Protein AF-A0A090VXW5-F1 (afdb_monomer_lite)

Structure (mmCIF, N/CA/C/O backbone):
data_AF-A0A090VXW5-F1
#
_entry.id   AF-A0A090VXW5-F1
#
loop_
_atom_site.group_PDB
_atom_site.id
_atom_site.type_symbol
_atom_site.label_atom_id
_atom_site.label_alt_id
_atom_site.label_comp_id
_atom_site.label_asym_id
_atom_site.label_entity_id
_atom_site.label_seq_id
_atom_site.pdbx_PDB_ins_code
_atom_site.Cartn_x
_atom_site.Cartn_y
_atom_site.Cartn_z
_atom_site.occupancy
_atom_site.B_iso_or_equiv
_atom_site.auth_seq_id
_atom_site.auth_comp_id
_atom_site.auth_asym_id
_atom_site.auth_atom_id
_atom_site.pdbx_PDB_model_num
ATOM 1 N N . MET A 1 1 ? -4.713 9.375 -6.635 1.00 83.06 1 MET A N 1
ATOM 2 C CA . MET A 1 1 ? -4.019 8.084 -6.812 1.00 83.06 1 MET A CA 1
ATOM 3 C C . MET A 1 1 ? -3.162 8.231 -8.050 1.00 83.06 1 MET A C 1
ATOM 5 O O . MET A 1 1 ? -3.608 8.897 -8.976 1.00 83.06 1 MET A O 1
ATOM 9 N N . ILE A 1 2 ? -1.936 7.731 -8.009 1.00 93.88 2 ILE A N 1
ATOM 10 C CA . ILE A 1 2 ? -0.993 7.740 -9.128 1.00 93.88 2 ILE A CA 1
ATOM 11 C C . ILE A 1 2 ? -1.014 6.328 -9.711 1.00 93.88 2 ILE A C 1
ATOM 13 O O . ILE A 1 2 ? -1.026 5.367 -8.947 1.00 93.88 2 ILE A O 1
ATOM 17 N N . GLU A 1 3 ? -1.062 6.189 -11.029 1.00 95.50 3 GLU A N 1
ATOM 18 C CA . GLU A 1 3 ? -1.132 4.883 -11.685 1.00 95.50 3 GLU A CA 1
ATOM 19 C C . GLU A 1 3 ? -0.148 4.824 -12.850 1.00 95.50 3 GLU A C 1
ATOM 21 O O . GLU A 1 3 ? -0.070 5.761 -13.646 1.00 95.50 3 GLU A O 1
ATOM 26 N N . TYR A 1 4 ? 0.583 3.716 -12.937 1.00 96.25 4 TYR A N 1
ATOM 27 C CA . TYR A 1 4 ? 1.502 3.404 -14.025 1.00 96.25 4 TYR A CA 1
ATOM 28 C C . TYR A 1 4 ? 1.255 1.962 -14.455 1.00 96.25 4 TYR A C 1
ATOM 30 O O . TYR A 1 4 ? 1.514 1.045 -13.682 1.00 96.25 4 TYR A O 1
ATOM 38 N N . ASP A 1 5 ? 0.708 1.777 -15.657 1.00 92.12 5 ASP A N 1
ATOM 39 C CA . ASP A 1 5 ? 0.397 0.460 -16.231 1.00 92.12 5 ASP A CA 1
ATOM 40 C C . ASP A 1 5 ? -0.296 -0.493 -15.228 1.00 92.12 5 ASP A C 1
ATOM 42 O O . ASP A 1 5 ? 0.139 -1.607 -14.966 1.00 92.12 5 ASP A O 1
ATOM 46 N N . GLY A 1 6 ? -1.366 -0.040 -14.570 1.00 90.88 6 GLY A N 1
ATOM 47 C CA . GLY A 1 6 ? -2.113 -0.852 -13.600 1.00 90.88 6 GLY A CA 1
ATOM 48 C C . GLY A 1 6 ? -1.446 -1.047 -12.230 1.00 90.88 6 GLY A C 1
ATOM 49 O O . GLY A 1 6 ? -2.090 -1.573 -11.321 1.00 90.88 6 GLY A O 1
ATOM 50 N N . VAL A 1 7 ? -0.209 -0.581 -12.030 1.00 96.00 7 VAL A N 1
ATOM 51 C CA . VAL A 1 7 ? 0.404 -0.451 -10.702 1.00 96.00 7 VAL A CA 1
ATOM 52 C C . VAL A 1 7 ? -0.056 0.863 -10.082 1.00 96.00 7 VAL A C 1
ATOM 54 O O . VAL A 1 7 ? 0.130 1.940 -10.653 1.00 96.00 7 VAL A O 1
ATOM 57 N N . LYS A 1 8 ? -0.669 0.785 -8.901 1.00 95.75 8 LYS A N 1
ATOM 58 C CA . LYS A 1 8 ? -1.304 1.929 -8.237 1.00 95.75 8 LYS A CA 1
ATOM 59 C C . LYS A 1 8 ? -0.496 2.365 -7.030 1.00 95.75 8 LYS A C 1
ATOM 61 O O . LYS A 1 8 ? -0.099 1.540 -6.216 1.00 95.75 8 LYS A O 1
ATOM 66 N N . PHE A 1 9 ? -0.340 3.671 -6.870 1.00 93.94 9 PHE A N 1
ATOM 67 C CA . PHE A 1 9 ? 0.351 4.305 -5.756 1.00 93.94 9 PHE A CA 1
ATOM 68 C C . PHE A 1 9 ? -0.503 5.413 -5.137 1.00 93.94 9 PHE A C 1
ATOM 70 O O . PHE A 1 9 ? -1.297 6.100 -5.795 1.00 93.94 9 PHE A O 1
ATOM 77 N N . TYR A 1 10 ? -0.321 5.631 -3.843 1.00 90.81 10 TYR A N 1
ATOM 78 C CA . TYR A 1 10 ? -0.771 6.853 -3.190 1.00 90.81 10 TYR A CA 1
ATOM 79 C C . TYR A 1 10 ? 0.137 8.038 -3.545 1.00 90.81 10 TYR A C 1
ATOM 81 O O . TYR A 1 10 ? 1.183 7.885 -4.166 1.00 90.81 10 TYR A O 1
ATOM 89 N N . ASN A 1 11 ? -0.282 9.252 -3.175 1.00 90.31 11 ASN A N 1
ATOM 90 C CA . ASN A 1 11 ? 0.639 10.386 -3.182 1.00 90.31 11 ASN A CA 1
ATOM 91 C C . ASN A 1 11 ? 1.665 10.167 -2.046 1.00 90.31 11 ASN A C 1
ATOM 93 O O . ASN A 1 11 ? 1.230 10.037 -0.893 1.00 90.31 11 ASN A O 1
ATOM 97 N N . PRO A 1 12 ? 2.982 10.155 -2.328 1.00 89.31 12 PRO A N 1
ATOM 98 C CA . PRO A 1 12 ? 4.011 9.882 -1.325 1.00 89.31 12 PRO A CA 1
ATOM 99 C C . PRO A 1 12 ? 4.084 10.916 -0.191 1.00 89.31 12 PRO A C 1
ATOM 101 O O . PRO A 1 12 ? 4.579 10.589 0.889 1.00 89.31 12 PRO A O 1
ATOM 104 N N . GLU A 1 13 ? 3.558 12.131 -0.383 1.00 86.56 13 GLU A N 1
ATOM 105 C CA . GLU A 1 13 ? 3.431 13.128 0.692 1.00 86.56 13 GLU A CA 1
ATOM 106 C C . GLU A 1 13 ? 2.419 12.695 1.761 1.00 86.56 13 GLU A C 1
ATOM 108 O O . GLU A 1 13 ? 2.569 13.021 2.938 1.00 86.56 13 GLU A O 1
ATOM 113 N N . ILE A 1 14 ? 1.407 11.922 1.359 1.00 81.94 14 ILE A N 1
ATOM 114 C CA . ILE A 1 14 ? 0.360 11.408 2.243 1.00 81.94 14 ILE A CA 1
ATOM 115 C C . ILE A 1 14 ? 0.763 10.033 2.778 1.00 81.94 14 ILE A C 1
ATOM 117 O O . ILE A 1 14 ? 0.736 9.803 3.986 1.00 81.94 14 ILE A O 1
ATOM 121 N N . CYS A 1 15 ? 1.109 9.108 1.880 1.00 82.00 15 CYS A N 1
ATOM 122 C CA . CYS A 1 15 ? 1.378 7.711 2.201 1.00 82.00 15 CYS A CA 1
ATOM 123 C C . CYS A 1 15 ? 2.235 7.079 1.089 1.00 82.00 15 CYS A C 1
ATOM 125 O O . CYS A 1 15 ? 1.762 6.989 -0.042 1.00 82.00 15 CYS A O 1
ATOM 127 N N . PRO A 1 16 ? 3.470 6.622 1.352 1.00 88.94 16 PRO A N 1
ATOM 128 C CA . PRO A 1 16 ? 4.332 6.053 0.319 1.00 88.94 16 PRO A CA 1
ATOM 129 C C . PRO A 1 16 ? 4.029 4.559 0.111 1.00 88.94 16 PRO A C 1
ATOM 131 O O . PRO A 1 16 ? 4.895 3.712 0.301 1.00 88.94 16 PRO A O 1
ATOM 134 N N . PHE A 1 17 ? 2.784 4.231 -0.236 1.00 90.69 17 PHE A N 1
ATOM 135 C CA . PHE A 1 17 ? 2.332 2.862 -0.501 1.00 90.69 17 PHE A CA 1
ATOM 136 C C . PHE A 1 17 ? 1.854 2.715 -1.941 1.00 90.69 17 PHE A C 1
ATOM 138 O O . PHE A 1 17 ? 1.199 3.610 -2.479 1.00 90.69 17 PHE A O 1
ATOM 145 N N . GLY A 1 18 ? 2.121 1.555 -2.526 1.00 93.19 18 GLY A N 1
ATOM 146 C CA . GLY A 1 18 ? 1.494 1.104 -3.758 1.00 93.19 18 GLY A CA 1
ATOM 147 C C . GLY A 1 18 ? 1.119 -0.369 -3.714 1.00 93.19 18 GLY A C 1
ATOM 148 O O . GLY A 1 18 ? 1.425 -1.072 -2.748 1.00 93.19 18 GLY A O 1
ATOM 149 N N . ALA A 1 19 ? 0.469 -0.837 -4.773 1.00 94.69 19 ALA A N 1
ATOM 150 C CA . ALA A 1 19 ? 0.182 -2.246 -4.981 1.00 94.69 19 ALA A CA 1
ATOM 151 C C . ALA A 1 19 ? 0.143 -2.613 -6.462 1.00 94.69 19 ALA A C 1
ATOM 153 O O . ALA A 1 19 ? -0.049 -1.762 -7.337 1.00 94.69 19 ALA A O 1
ATOM 154 N N . PHE A 1 20 ? 0.316 -3.906 -6.713 1.00 94.50 20 PHE A N 1
ATOM 155 C CA . PHE A 1 20 ? 0.247 -4.516 -8.032 1.00 94.50 20 PHE A CA 1
ATOM 156 C C . PHE A 1 20 ? -0.341 -5.924 -7.934 1.00 94.50 20 PHE A C 1
ATOM 158 O O . PHE A 1 20 ? -0.231 -6.589 -6.902 1.00 94.50 20 PHE A O 1
ATOM 165 N N . THR A 1 21 ? -0.912 -6.384 -9.044 1.00 93.00 21 THR A N 1
ATOM 166 C CA . THR A 1 21 ? -1.341 -7.776 -9.248 1.00 93.00 21 THR A CA 1
ATOM 167 C C . THR A 1 21 ? -0.490 -8.498 -10.299 1.00 93.00 21 THR A C 1
ATOM 169 O O . THR A 1 21 ? -0.406 -9.722 -10.276 1.00 93.00 21 THR A O 1
ATOM 172 N N . ASP A 1 22 ? 0.192 -7.756 -11.180 1.00 93.94 22 ASP A N 1
ATOM 173 C CA . ASP A 1 22 ? 1.067 -8.277 -12.236 1.00 93.94 22 ASP A CA 1
ATOM 174 C C . ASP A 1 22 ? 2.498 -7.744 -12.062 1.00 93.94 22 ASP A C 1
ATOM 176 O O . ASP A 1 22 ? 2.760 -6.547 -12.193 1.00 93.94 22 ASP A O 1
ATOM 180 N N . ALA A 1 23 ? 3.428 -8.645 -11.740 1.00 95.50 23 ALA A N 1
ATOM 181 C CA . ALA A 1 23 ? 4.827 -8.313 -11.481 1.00 95.50 23 ALA A CA 1
ATOM 182 C C . ALA A 1 23 ? 5.590 -7.853 -12.733 1.00 95.50 23 ALA A C 1
ATOM 184 O O . ALA A 1 23 ? 6.632 -7.215 -12.602 1.00 95.50 23 ALA A O 1
ATOM 185 N N . SER A 1 24 ? 5.115 -8.172 -13.941 1.00 95.56 24 SER A N 1
ATOM 186 C CA . SER A 1 24 ? 5.783 -7.752 -15.182 1.00 95.56 24 SER A CA 1
ATOM 187 C C . SER A 1 24 ? 5.667 -6.248 -15.433 1.00 95.56 24 SER A C 1
ATOM 189 O O . SER A 1 24 ? 6.488 -5.671 -16.138 1.00 95.56 24 SER A O 1
ATOM 191 N N . LYS A 1 25 ? 4.696 -5.597 -14.786 1.00 96.12 25 LYS A N 1
ATOM 192 C CA . LYS A 1 25 ? 4.396 -4.170 -14.950 1.00 96.12 25 LYS A CA 1
ATOM 193 C C . LYS A 1 25 ? 5.110 -3.268 -13.950 1.00 96.12 25 LYS A C 1
ATOM 195 O O . LYS A 1 25 ? 5.033 -2.044 -14.027 1.00 96.12 25 LYS A O 1
ATOM 200 N N . THR A 1 26 ? 5.788 -3.855 -12.965 1.00 96.88 26 THR A N 1
ATOM 201 C CA . THR A 1 26 ? 6.332 -3.088 -11.843 1.00 96.88 26 THR A CA 1
ATOM 202 C C . THR A 1 26 ? 7.643 -2.389 -12.174 1.00 96.88 26 THR A C 1
ATOM 204 O O . THR A 1 26 ? 7.930 -1.371 -11.564 1.00 96.88 26 THR A O 1
ATOM 207 N N . GLU A 1 27 ? 8.436 -2.862 -13.132 1.00 96.50 27 GLU A N 1
ATOM 208 C CA . GLU A 1 27 ? 9.777 -2.309 -13.355 1.00 96.50 27 GLU A CA 1
ATOM 209 C C . GLU A 1 27 ? 9.751 -0.810 -13.708 1.00 96.50 27 GLU A C 1
ATOM 211 O O . GLU A 1 27 ? 10.340 0.019 -13.002 1.00 96.50 27 GLU A O 1
ATOM 216 N N . GLU A 1 28 ? 9.013 -0.441 -14.757 1.00 96.62 28 GLU A N 1
ATOM 217 C CA . GLU A 1 28 ? 8.872 0.956 -15.181 1.00 96.62 28 GLU A CA 1
ATOM 218 C C . GLU A 1 28 ? 8.069 1.777 -14.168 1.00 96.62 28 GLU A C 1
ATOM 220 O O . GLU A 1 28 ? 8.429 2.916 -13.861 1.00 96.62 28 GLU A O 1
ATOM 225 N N . ALA A 1 29 ? 7.016 1.188 -13.594 1.00 97.25 29 ALA A N 1
ATOM 226 C CA . ALA A 1 29 ? 6.160 1.844 -12.614 1.00 97.25 29 ALA A CA 1
ATOM 227 C C . ALA A 1 29 ? 6.930 2.257 -11.349 1.00 97.25 29 ALA A C 1
ATOM 229 O O . ALA A 1 29 ? 6.807 3.392 -10.883 1.00 97.25 29 ALA A O 1
ATOM 230 N N . LEU A 1 30 ? 7.757 1.360 -10.806 1.00 97.06 30 LEU A N 1
ATOM 231 C CA . LEU A 1 30 ? 8.574 1.629 -9.622 1.00 97.06 30 LEU A CA 1
ATOM 232 C C . LEU A 1 30 ? 9.691 2.629 -9.941 1.00 97.06 30 LEU A C 1
ATOM 234 O O . LEU A 1 30 ? 9.966 3.504 -9.124 1.00 97.06 30 LEU A O 1
ATOM 238 N N . THR A 1 31 ? 10.270 2.560 -11.144 1.00 97.00 31 THR A N 1
ATOM 239 C CA . THR A 1 31 ? 11.262 3.534 -11.633 1.00 97.00 31 THR A CA 1
ATOM 240 C C . THR A 1 31 ? 10.665 4.937 -11.791 1.00 97.00 31 THR A C 1
ATOM 242 O O . THR A 1 31 ? 11.318 5.946 -11.525 1.00 97.00 31 THR A O 1
ATOM 245 N N . ALA A 1 32 ? 9.414 5.040 -12.242 1.00 97.06 32 ALA A N 1
ATOM 246 C CA . ALA A 1 32 ? 8.716 6.316 -12.340 1.00 97.06 32 ALA A CA 1
ATOM 247 C C . ALA A 1 32 ? 8.374 6.869 -10.951 1.00 97.06 32 ALA A C 1
ATOM 249 O O . ALA A 1 32 ? 8.568 8.058 -10.693 1.00 97.06 32 ALA A O 1
ATOM 250 N N . TYR A 1 33 ? 7.900 6.008 -10.049 1.00 96.69 33 TYR A N 1
ATOM 251 C CA . TYR A 1 33 ? 7.492 6.407 -8.706 1.00 96.69 33 TYR A CA 1
ATOM 252 C C . TYR A 1 33 ? 8.674 6.774 -7.794 1.00 96.69 33 TYR A C 1
ATOM 254 O O . TYR A 1 33 ? 8.547 7.694 -6.985 1.00 96.69 33 TYR A O 1
ATOM 262 N N . SER A 1 34 ? 9.845 6.150 -7.966 1.00 95.69 34 SER A N 1
ATOM 263 C CA . SER A 1 34 ? 11.058 6.473 -7.194 1.00 95.69 34 SER A CA 1
ATOM 264 C C . SER A 1 34 ? 11.553 7.907 -7.401 1.00 95.69 34 SER A C 1
ATOM 266 O O . SER A 1 34 ? 12.203 8.472 -6.529 1.00 95.69 34 SER A O 1
ATOM 268 N N . LYS A 1 35 ? 11.172 8.558 -8.507 1.00 96.12 35 LYS A N 1
ATOM 269 C CA . LYS A 1 35 ? 11.453 9.986 -8.744 1.00 96.12 35 LYS A CA 1
ATOM 270 C C . LYS A 1 35 ? 10.680 10.914 -7.804 1.00 96.12 35 LYS A C 1
ATOM 272 O O . LYS A 1 35 ? 11.021 12.088 -7.699 1.00 96.12 35 LYS A O 1
ATOM 277 N N . LEU A 1 36 ? 9.618 10.415 -7.170 1.00 95.44 36 LEU A N 1
ATOM 278 C CA . LEU A 1 36 ? 8.755 11.182 -6.272 1.00 95.44 36 LEU A CA 1
ATOM 279 C C . LEU A 1 36 ? 9.084 10.937 -4.795 1.00 95.44 36 LEU A C 1
ATOM 281 O O . LEU A 1 36 ? 8.706 11.743 -3.946 1.00 95.44 36 LEU A O 1
ATOM 285 N N . THR A 1 37 ? 9.732 9.817 -4.462 1.00 93.19 37 THR A N 1
ATOM 286 C CA . THR A 1 37 ? 10.078 9.481 -3.080 1.00 93.19 37 THR A CA 1
ATOM 287 C C . THR A 1 37 ? 11.202 8.452 -2.993 1.00 93.19 37 THR A C 1
ATOM 289 O O . THR A 1 37 ? 11.228 7.490 -3.756 1.00 93.19 37 THR A O 1
ATOM 292 N N . ASP A 1 38 ? 12.086 8.620 -2.008 1.00 91.75 38 ASP A N 1
ATOM 293 C CA . ASP A 1 38 ? 13.269 7.766 -1.834 1.00 91.75 38 ASP A CA 1
ATOM 294 C C . ASP A 1 38 ? 12.932 6.348 -1.354 1.00 91.75 38 ASP A C 1
ATOM 296 O O . ASP A 1 38 ? 13.677 5.406 -1.603 1.00 91.75 38 ASP A O 1
ATOM 300 N N . ASN A 1 39 ? 11.836 6.194 -0.603 1.00 91.00 39 ASN A N 1
ATOM 301 C CA . ASN A 1 39 ? 11.443 4.926 0.005 1.00 91.00 39 ASN A CA 1
ATOM 302 C C . ASN A 1 39 ? 9.926 4.770 -0.033 1.00 91.00 39 ASN A C 1
ATOM 304 O O . ASN A 1 39 ? 9.188 5.682 0.348 1.00 91.00 39 ASN A O 1
ATOM 308 N N . PHE A 1 40 ? 9.465 3.590 -0.427 1.00 92.31 40 PHE A N 1
ATOM 309 C CA . PHE A 1 40 ? 8.048 3.262 -0.481 1.00 92.31 40 PHE A CA 1
ATOM 310 C C . PHE A 1 40 ? 7.810 1.771 -0.253 1.00 92.31 40 PHE A C 1
ATOM 312 O O . PHE A 1 40 ? 8.704 0.940 -0.401 1.00 92.31 40 PHE A O 1
ATOM 319 N N . PHE A 1 41 ? 6.578 1.448 0.125 1.00 91.31 41 PHE A N 1
ATOM 320 C CA . PHE A 1 41 ? 6.108 0.092 0.350 1.00 91.31 41 PHE A CA 1
ATOM 321 C C . PHE A 1 41 ? 5.260 -0.363 -0.823 1.00 91.31 41 PHE A C 1
ATOM 323 O O . PHE A 1 41 ? 4.475 0.406 -1.379 1.00 91.31 41 PHE A O 1
ATOM 330 N N . LEU A 1 42 ? 5.394 -1.636 -1.161 1.00 92.31 42 LEU A N 1
ATOM 331 C CA . LEU A 1 42 ? 4.603 -2.271 -2.193 1.00 92.31 42 LEU A CA 1
ATOM 332 C C . LEU A 1 42 ? 3.890 -3.469 -1.579 1.00 92.31 42 LEU A C 1
ATOM 334 O O . LEU A 1 42 ? 4.526 -4.319 -0.956 1.00 92.31 42 LEU A O 1
ATOM 338 N N . VAL A 1 43 ? 2.572 -3.505 -1.723 1.00 91.50 43 VAL A N 1
ATOM 339 C CA . VAL A 1 43 ? 1.734 -4.597 -1.238 1.00 91.50 43 VAL A CA 1
ATOM 340 C C . VAL A 1 43 ? 1.280 -5.416 -2.436 1.00 91.50 43 VAL A C 1
ATOM 342 O O . VAL A 1 43 ? 0.907 -4.875 -3.471 1.00 91.50 43 VAL A O 1
ATOM 345 N N . SER A 1 44 ? 1.328 -6.731 -2.312 1.00 91.75 44 SER A N 1
ATOM 346 C CA . SER A 1 44 ? 0.764 -7.650 -3.295 1.00 91.75 44 SER A CA 1
ATOM 347 C C . SER A 1 44 ? 0.248 -8.873 -2.557 1.00 91.75 44 SER A C 1
ATOM 349 O O . SER A 1 44 ? 0.576 -9.052 -1.384 1.00 91.75 44 SER A O 1
ATOM 351 N N . GLU A 1 45 ? -0.549 -9.699 -3.227 1.00 86.88 45 GLU A N 1
ATOM 352 C CA . GLU A 1 45 ? -1.011 -10.957 -2.640 1.00 86.88 45 GLU A CA 1
ATOM 353 C C . GLU A 1 45 ? 0.167 -11.915 -2.432 1.00 86.88 45 GLU A C 1
ATOM 355 O O . GLU A 1 45 ? 0.595 -12.145 -1.309 1.00 86.88 45 GLU A O 1
ATOM 360 N N . ASN A 1 46 ? 0.727 -12.431 -3.528 1.00 84.19 46 ASN A N 1
ATOM 361 C CA . A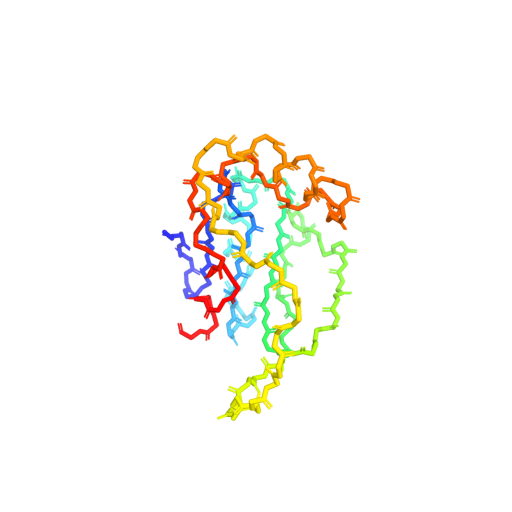SN A 1 46 ? 1.813 -13.418 -3.504 1.00 84.19 46 ASN A CA 1
ATOM 362 C C . ASN A 1 46 ? 2.968 -13.042 -4.451 1.00 84.19 46 ASN A C 1
ATOM 364 O O . ASN A 1 46 ? 3.830 -13.867 -4.756 1.00 84.19 46 ASN A O 1
ATOM 368 N N . GLY A 1 47 ? 2.964 -11.810 -4.967 1.00 86.50 47 GLY A N 1
ATOM 369 C CA . GLY A 1 47 ? 3.905 -11.346 -5.977 1.00 86.50 47 GLY A CA 1
ATOM 370 C C . GLY A 1 47 ? 5.245 -10.906 -5.389 1.00 86.50 47 GLY A C 1
ATOM 371 O O . GLY A 1 47 ? 5.335 -10.384 -4.279 1.00 86.50 47 GLY A O 1
ATOM 372 N N . ILE A 1 48 ? 6.308 -11.065 -6.172 1.00 92.50 48 ILE A N 1
ATOM 373 C CA . ILE A 1 48 ? 7.566 -10.341 -5.974 1.00 92.50 48 ILE A CA 1
ATOM 374 C C . ILE A 1 48 ? 7.680 -9.376 -7.156 1.00 92.50 48 ILE A C 1
ATOM 376 O O . ILE A 1 48 ? 7.547 -9.834 -8.290 1.00 92.50 48 ILE A O 1
ATOM 380 N N . PRO A 1 49 ? 7.866 -8.064 -6.931 1.00 94.88 49 PRO A N 1
ATOM 381 C CA . PRO A 1 49 ? 7.948 -7.115 -8.032 1.00 94.88 49 PRO A CA 1
ATOM 382 C C . PRO A 1 49 ? 9.202 -7.356 -8.874 1.00 94.88 49 PRO A C 1
ATOM 384 O O . PRO A 1 49 ? 10.277 -7.631 -8.337 1.00 94.88 49 PRO A O 1
ATOM 387 N N . THR A 1 50 ? 9.076 -7.166 -10.183 1.00 95.94 50 THR A N 1
ATOM 388 C CA . THR A 1 50 ? 10.225 -6.958 -11.069 1.00 95.94 50 THR A CA 1
ATOM 389 C C . THR A 1 50 ? 10.744 -5.537 -10.855 1.00 95.94 50 THR A C 1
ATOM 391 O O . THR A 1 50 ? 9.957 -4.585 -10.854 1.00 95.94 50 THR A O 1
ATOM 394 N N . VAL A 1 51 ? 12.049 -5.382 -10.629 1.00 95.06 51 VAL A N 1
ATOM 395 C CA . VAL A 1 51 ? 12.672 -4.088 -10.318 1.00 95.06 51 VAL A CA 1
ATOM 396 C C . VAL A 1 51 ? 13.882 -3.848 -11.206 1.00 95.06 51 VAL A C 1
ATOM 398 O O . VAL A 1 51 ? 14.694 -4.748 -11.411 1.00 95.06 51 VAL A O 1
ATOM 401 N N . ASN A 1 52 ? 14.040 -2.607 -11.662 1.00 95.38 52 ASN A N 1
ATOM 402 C CA . ASN A 1 52 ? 15.278 -2.157 -12.275 1.00 95.38 52 ASN A CA 1
ATOM 403 C C . ASN A 1 52 ? 16.258 -1.808 -11.148 1.00 95.38 52 ASN A C 1
ATOM 405 O O . ASN A 1 52 ? 16.118 -0.769 -10.496 1.00 95.38 52 ASN A O 1
ATOM 409 N N . THR A 1 53 ? 17.252 -2.671 -10.935 1.00 93.94 53 THR A N 1
ATOM 410 C CA . THR A 1 53 ? 18.215 -2.559 -9.830 1.00 93.94 53 THR A CA 1
ATOM 411 C C . THR A 1 53 ? 19.145 -1.353 -9.925 1.00 93.94 53 THR A C 1
ATOM 413 O O . THR A 1 53 ? 19.744 -0.990 -8.915 1.00 93.94 53 THR A O 1
ATOM 416 N N . ASP A 1 54 ? 19.238 -0.703 -11.088 1.00 95.12 54 ASP A N 1
ATOM 417 C CA . ASP A 1 54 ? 20.004 0.539 -11.250 1.00 95.12 54 ASP A CA 1
ATOM 418 C C . ASP A 1 54 ? 19.269 1.748 -10.647 1.00 95.12 54 ASP A C 1
ATOM 420 O O . ASP A 1 54 ? 19.872 2.796 -10.417 1.00 95.12 54 ASP A O 1
ATOM 424 N N . THR A 1 55 ? 17.962 1.616 -10.385 1.00 94.50 55 THR A N 1
ATOM 425 C CA . THR A 1 55 ? 17.104 2.715 -9.911 1.00 94.50 55 THR A CA 1
ATOM 426 C C . THR A 1 55 ? 16.403 2.422 -8.589 1.00 94.50 55 THR A C 1
ATOM 428 O O . THR A 1 55 ? 16.235 3.327 -7.774 1.00 94.50 55 THR A O 1
ATOM 431 N N . VAL A 1 56 ? 15.987 1.175 -8.356 1.00 95.50 56 VAL A N 1
ATOM 432 C CA . VAL A 1 56 ? 15.221 0.760 -7.178 1.00 95.50 56 VAL A CA 1
ATOM 433 C C . VAL A 1 56 ? 15.807 -0.533 -6.627 1.00 95.50 56 VAL A C 1
ATOM 435 O O . VAL A 1 56 ? 15.992 -1.507 -7.352 1.00 95.50 56 VAL A O 1
ATOM 438 N N . ALA A 1 57 ? 16.045 -0.567 -5.317 1.00 94.31 57 ALA A N 1
ATOM 439 C CA . ALA A 1 57 ? 16.516 -1.755 -4.615 1.00 94.31 57 ALA A CA 1
ATOM 440 C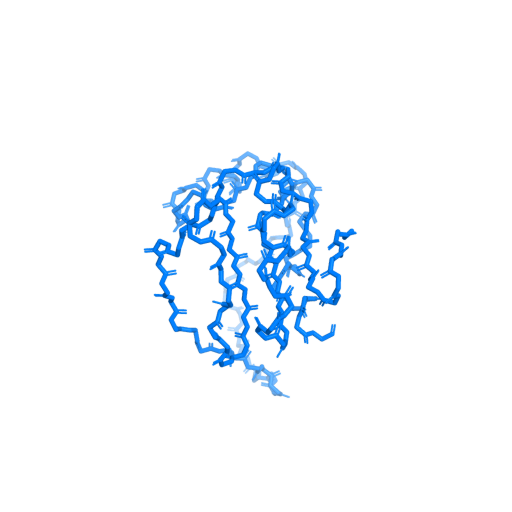 C . ALA A 1 57 ? 15.435 -2.303 -3.675 1.00 94.31 57 ALA A C 1
ATOM 442 O O . ALA A 1 57 ? 14.838 -1.564 -2.888 1.00 94.31 57 ALA A O 1
ATOM 443 N N . LEU A 1 58 ? 15.217 -3.620 -3.705 1.00 92.81 58 LEU A N 1
ATOM 444 C CA . LEU A 1 58 ? 14.354 -4.290 -2.735 1.00 92.81 58 LEU A CA 1
ATOM 445 C C . LEU A 1 58 ? 15.075 -4.381 -1.381 1.00 92.81 58 LEU A C 1
ATOM 447 O O . LEU A 1 58 ? 15.946 -5.223 -1.188 1.00 92.81 58 LEU A O 1
ATOM 451 N N . ASN A 1 59 ? 14.707 -3.514 -0.435 1.00 91.69 59 ASN A N 1
ATOM 452 C CA . ASN A 1 59 ? 15.341 -3.475 0.887 1.00 91.69 59 ASN A CA 1
ATOM 453 C C . ASN A 1 59 ? 14.885 -4.617 1.812 1.00 91.69 59 ASN A C 1
ATOM 455 O O . ASN A 1 59 ? 15.696 -5.236 2.499 1.00 91.69 59 ASN A O 1
ATOM 459 N N . ARG A 1 60 ? 13.574 -4.880 1.860 1.00 89.94 60 ARG A N 1
ATOM 460 C CA . ARG A 1 60 ? 12.972 -5.866 2.763 1.00 89.94 60 ARG A CA 1
ATOM 461 C C . ARG A 1 60 ? 11.701 -6.444 2.153 1.00 89.94 60 ARG A C 1
ATOM 463 O O . ARG A 1 60 ? 10.901 -5.708 1.584 1.00 89.94 60 ARG A O 1
ATOM 470 N N . LYS A 1 61 ? 11.491 -7.746 2.357 1.00 90.44 61 LYS A N 1
ATOM 471 C CA . LYS A 1 61 ? 10.205 -8.424 2.157 1.00 90.44 61 LYS A CA 1
ATOM 472 C C . LYS A 1 61 ? 9.613 -8.773 3.521 1.00 90.44 61 LYS A C 1
ATOM 474 O O . LYS A 1 61 ? 10.338 -9.242 4.398 1.00 90.44 61 LYS A O 1
ATOM 479 N N . ILE A 1 62 ? 8.322 -8.521 3.704 1.00 88.81 62 ILE A N 1
ATOM 480 C CA . ILE A 1 62 ? 7.575 -8.882 4.912 1.00 88.81 62 ILE A CA 1
ATOM 481 C C . ILE A 1 62 ? 6.363 -9.689 4.456 1.00 88.81 62 ILE A C 1
ATOM 483 O O . ILE A 1 62 ? 5.578 -9.192 3.653 1.00 88.81 62 ILE A O 1
ATOM 487 N N . GLU A 1 63 ? 6.224 -10.914 4.958 1.00 88.44 63 GLU A N 1
ATOM 488 C CA . GLU A 1 63 ? 5.035 -11.733 4.715 1.00 88.44 63 GLU A CA 1
ATOM 489 C C . GLU A 1 63 ? 3.925 -11.292 5.673 1.00 88.44 63 GLU A C 1
ATOM 491 O O . GLU A 1 63 ? 4.103 -11.299 6.895 1.00 88.44 63 GLU A 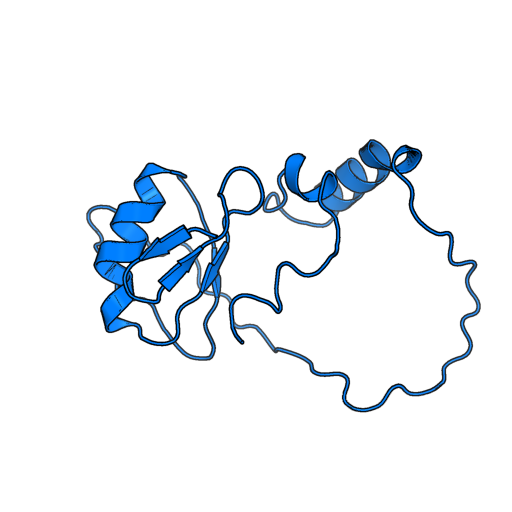O 1
ATOM 496 N N . GLY A 1 64 ? 2.795 -10.862 5.117 1.00 83.75 64 GLY A N 1
ATOM 497 C CA . GLY A 1 64 ? 1.616 -10.460 5.877 1.00 83.75 64 GLY A CA 1
ATOM 498 C C . GLY A 1 64 ? 0.566 -11.566 5.906 1.00 83.75 64 GLY A C 1
ATOM 499 O O . GLY A 1 64 ? 0.404 -12.304 4.941 1.00 83.75 64 GLY A O 1
ATOM 500 N N . CYS A 1 65 ? -0.193 -11.649 6.997 1.00 83.75 65 CYS A N 1
ATOM 501 C CA . CYS A 1 65 ? -1.418 -12.442 7.050 1.00 83.75 65 CYS A CA 1
ATOM 502 C C . CYS A 1 65 ? -2.609 -11.481 7.003 1.00 83.75 65 CYS A C 1
ATOM 504 O O . CYS A 1 65 ? -2.911 -10.817 7.997 1.00 83.75 65 CYS A O 1
ATOM 506 N N . GLN A 1 66 ? -3.249 -11.348 5.837 1.00 83.94 66 GLN A N 1
ATOM 507 C CA . GLN A 1 66 ? -4.443 -10.518 5.708 1.00 83.94 66 GLN A CA 1
ATOM 508 C C . GLN A 1 66 ? -5.619 -11.207 6.405 1.00 83.94 66 GLN A C 1
ATOM 510 O O . GLN A 1 66 ? -6.026 -12.305 6.035 1.00 83.94 66 GLN A O 1
ATOM 515 N N . MET A 1 67 ? -6.178 -10.541 7.412 1.00 85.75 67 MET A N 1
ATOM 516 C CA . MET A 1 67 ? -7.332 -11.034 8.159 1.00 85.75 67 MET A CA 1
ATOM 517 C C . MET A 1 67 ? -8.615 -10.390 7.631 1.00 85.75 67 MET A C 1
ATOM 519 O O . MET A 1 67 ? -8.652 -9.186 7.378 1.00 85.75 67 MET A O 1
ATOM 523 N N . VAL A 1 68 ? -9.677 -11.186 7.499 1.00 87.81 68 VAL A N 1
ATOM 524 C CA . VAL A 1 68 ? -11.015 -10.715 7.119 1.00 87.81 68 VAL A CA 1
ATOM 525 C C . VAL A 1 68 ? -11.993 -11.065 8.235 1.00 87.81 68 VAL A C 1
ATOM 527 O O . VAL A 1 68 ? -12.146 -12.233 8.593 1.00 87.81 68 VAL A O 1
ATOM 530 N N . LEU A 1 69 ? -12.665 -10.054 8.788 1.00 87.94 69 LEU A N 1
ATOM 531 C CA . LEU A 1 69 ? -13.716 -10.244 9.787 1.00 87.94 69 LEU A CA 1
ATOM 532 C C . LEU A 1 69 ? -15.055 -10.496 9.081 1.00 87.94 69 LEU A C 1
ATOM 534 O O . LEU A 1 69 ? -15.810 -9.567 8.812 1.00 87.94 69 LEU A O 1
ATOM 538 N N . ASN A 1 70 ? -15.338 -11.759 8.762 1.00 90.31 70 ASN A N 1
ATOM 539 C CA . ASN A 1 70 ? -16.582 -12.149 8.081 1.00 90.31 70 ASN A CA 1
ATOM 540 C C . ASN A 1 70 ? -17.810 -12.118 9.000 1.00 90.31 70 ASN A C 1
ATOM 542 O O . ASN A 1 70 ? -18.936 -11.959 8.536 1.00 90.31 70 ASN A O 1
ATOM 546 N N . GLN A 1 71 ? -17.596 -12.309 10.300 1.00 92.06 71 GLN A N 1
ATOM 547 C CA . GLN A 1 71 ? -18.641 -12.298 11.313 1.00 92.06 71 GLN A CA 1
ATOM 548 C C . GLN A 1 71 ? -18.124 -11.534 12.525 1.00 92.06 71 GLN A C 1
ATOM 550 O O . GLN A 1 71 ? -17.068 -11.863 13.065 1.00 92.06 71 GLN A O 1
ATOM 555 N N . LEU A 1 72 ? -18.863 -10.508 12.933 1.00 90.12 72 LEU A N 1
ATOM 556 C CA . LEU A 1 72 ? -18.602 -9.799 14.176 1.00 90.12 72 LEU A CA 1
ATOM 557 C C . LEU A 1 72 ? -19.187 -10.626 15.323 1.00 90.12 72 LEU A C 1
ATOM 559 O O . LEU A 1 72 ? -20.387 -10.890 15.344 1.00 90.12 72 LEU A O 1
ATOM 563 N N . ILE A 1 73 ? -18.338 -11.045 16.255 1.00 89.06 73 ILE A N 1
ATOM 564 C CA . ILE A 1 73 ? -18.782 -11.662 17.505 1.00 89.06 73 ILE A CA 1
ATOM 565 C C . ILE A 1 73 ? -19.086 -10.522 18.473 1.00 89.06 73 ILE A C 1
ATOM 567 O O . ILE A 1 73 ? -18.249 -9.638 18.661 1.00 89.06 73 ILE A O 1
ATOM 571 N N . GLU A 1 74 ? -20.277 -10.528 19.068 1.00 86.94 74 GLU A N 1
ATOM 572 C CA . GLU A 1 74 ? -20.610 -9.569 20.117 1.00 86.94 74 GLU A CA 1
ATOM 573 C C . GLU A 1 74 ? -19.735 -9.836 21.343 1.00 86.94 74 GLU A C 1
ATOM 575 O O . GLU A 1 74 ? -19.780 -10.907 21.949 1.00 86.94 74 GLU A O 1
ATOM 580 N N . GLN A 1 75 ? -18.916 -8.848 21.684 1.00 88.12 75 GLN A N 1
ATOM 581 C CA . GLN A 1 75 ? -18.112 -8.820 22.893 1.00 88.12 75 GLN A CA 1
ATOM 582 C C . GLN A 1 75 ? -18.500 -7.573 23.679 1.00 88.12 75 GLN A C 1
ATOM 584 O O . GLN A 1 75 ? -18.657 -6.494 23.106 1.00 88.12 75 GLN A O 1
ATOM 589 N N . GLU A 1 76 ? -18.660 -7.722 24.991 1.00 92.31 76 GLU A N 1
ATOM 590 C CA . GLU A 1 76 ? -18.885 -6.581 25.869 1.00 92.31 76 GLU A CA 1
ATOM 591 C C . GLU A 1 76 ? -17.642 -5.682 25.862 1.00 92.31 76 GLU A C 1
ATOM 593 O O . GLU A 1 76 ? -16.540 -6.119 26.198 1.00 92.31 76 GLU A O 1
ATOM 598 N N . ILE A 1 77 ? -17.822 -4.430 25.444 1.00 91.62 77 ILE A N 1
ATOM 599 C CA . ILE A 1 77 ? -16.784 -3.403 25.505 1.00 91.62 77 ILE A CA 1
ATOM 600 C C . ILE A 1 77 ? -16.827 -2.818 26.916 1.00 91.62 77 ILE A C 1
ATOM 602 O O . ILE A 1 77 ? -17.802 -2.166 27.286 1.00 91.62 77 ILE A O 1
ATOM 606 N N . THR A 1 78 ? -15.781 -3.064 27.702 1.00 95.62 78 THR A N 1
ATOM 607 C CA . THR A 1 78 ? -15.701 -2.604 29.101 1.00 95.62 78 THR A CA 1
ATOM 608 C C . THR A 1 78 ? -15.058 -1.222 29.232 1.00 95.62 78 THR A C 1
ATOM 610 O O . THR A 1 78 ? -15.172 -0.553 30.258 1.00 95.62 78 THR A O 1
ATOM 613 N N . GLU A 1 79 ? -14.381 -0.787 28.177 1.00 95.50 79 GLU A N 1
ATOM 614 C CA . GLU A 1 79 ? -13.625 0.444 28.081 1.00 95.50 79 GLU A CA 1
ATOM 615 C C . GLU A 1 79 ? -14.478 1.608 27.564 1.00 95.50 79 GLU A C 1
ATOM 617 O O . GLU A 1 79 ? -15.380 1.453 26.740 1.00 95.50 79 GLU A O 1
ATOM 622 N N . THR A 1 80 ? -14.129 2.827 27.973 1.00 94.81 80 THR A N 1
ATOM 623 C CA . THR A 1 80 ? -14.720 4.039 27.399 1.00 94.81 80 THR A CA 1
ATOM 624 C C . THR A 1 80 ? -14.071 4.352 26.051 1.00 94.81 80 THR A C 1
ATOM 626 O O . THR A 1 80 ? -12.919 4.781 25.994 1.00 94.81 80 THR A O 1
ATOM 629 N N . ILE A 1 81 ? -14.825 4.201 24.961 1.00 92.81 81 ILE A N 1
ATOM 630 C CA . ILE A 1 81 ? -14.383 4.593 23.617 1.00 92.81 81 ILE A CA 1
ATOM 631 C C . ILE A 1 81 ? -14.756 6.057 23.365 1.00 92.81 81 ILE A C 1
ATOM 633 O O . ILE A 1 81 ? -15.934 6.412 23.322 1.00 92.81 81 ILE A O 1
ATOM 637 N N . VAL A 1 82 ? -13.748 6.911 23.167 1.00 91.38 82 VAL A N 1
ATOM 638 C CA . VAL A 1 82 ? -13.935 8.340 22.876 1.00 91.38 82 VAL A CA 1
ATOM 639 C C . VAL A 1 82 ? -13.663 8.618 21.392 1.00 91.38 82 VAL A C 1
ATOM 641 O O . VAL A 1 82 ? -12.582 8.283 20.903 1.00 91.38 82 VAL A O 1
ATOM 644 N N . PRO A 1 83 ? -14.599 9.252 20.657 1.00 89.88 83 PRO 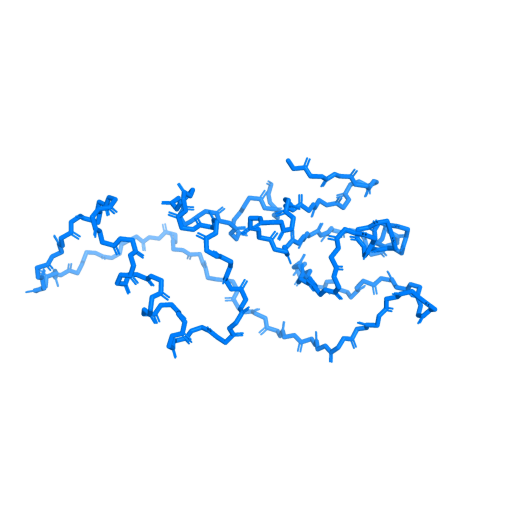A N 1
ATOM 645 C CA . PRO A 1 83 ? -14.363 9.665 19.279 1.00 89.88 83 PRO A CA 1
ATOM 646 C C . PRO A 1 83 ? -13.223 10.680 19.170 1.00 89.88 83 PRO A C 1
ATOM 648 O O . PRO A 1 83 ? -13.235 11.733 19.812 1.00 89.88 83 PRO A O 1
ATOM 651 N N . LEU A 1 84 ? -12.257 10.386 18.304 1.00 87.56 84 LEU A N 1
ATOM 652 C CA . LEU A 1 84 ? -11.149 11.292 18.033 1.00 87.56 84 LEU A CA 1
ATOM 653 C C . LEU A 1 84 ? -11.605 12.444 17.131 1.00 87.56 84 LEU A C 1
ATOM 655 O O . LEU A 1 84 ? -12.306 12.263 16.137 1.00 87.56 84 LEU A O 1
ATOM 659 N N . THR A 1 85 ? -11.159 13.644 17.476 1.00 88.31 85 THR A N 1
ATOM 660 C CA . THR A 1 85 ? -11.381 14.891 16.727 1.00 88.31 85 THR A CA 1
ATOM 661 C C . THR A 1 85 ? -10.050 15.535 16.343 1.00 88.31 85 THR A C 1
ATOM 663 O O . THR A 1 85 ? -8.986 15.104 16.792 1.00 88.31 85 THR A O 1
ATOM 666 N N . SER A 1 86 ? -10.093 16.623 15.569 1.00 84.88 86 SER A N 1
ATOM 667 C CA . SER A 1 86 ? -8.900 17.390 15.187 1.00 84.88 86 SER A CA 1
ATOM 668 C C . SER A 1 86 ? -8.065 17.891 16.371 1.00 84.88 86 SER A C 1
ATOM 670 O O . SER A 1 86 ? -6.876 18.138 16.185 1.00 84.88 86 SER A O 1
ATOM 672 N N . PHE A 1 87 ? -8.657 18.020 17.564 1.00 89.44 87 PHE A N 1
ATOM 673 C CA . PHE A 1 87 ? -7.950 18.410 18.788 1.00 89.44 87 PHE A CA 1
ATOM 674 C C . PHE A 1 87 ? -6.904 17.378 19.236 1.00 89.44 87 PHE A C 1
ATOM 676 O O . PHE A 1 87 ? -5.905 17.755 19.831 1.00 89.44 87 PHE A O 1
ATOM 683 N N . HIS A 1 88 ? -7.080 16.100 18.892 1.00 88.38 88 HIS A N 1
ATOM 684 C CA . HIS A 1 88 ? -6.193 15.011 19.320 1.00 88.38 88 HIS A CA 1
ATOM 685 C C . HIS A 1 88 ? -5.027 14.762 18.347 1.00 88.38 88 HIS A C 1
ATOM 687 O O . HIS A 1 88 ? -4.289 13.791 18.490 1.00 88.38 88 HIS A O 1
ATOM 693 N N . ARG A 1 89 ? -4.865 15.598 17.310 1.00 83.62 89 ARG A N 1
ATOM 694 C CA . ARG A 1 89 ? -3.928 15.361 16.196 1.00 83.62 89 ARG A CA 1
ATOM 695 C C . ARG A 1 89 ? -2.499 15.090 16.663 1.00 83.62 89 ARG A C 1
ATOM 697 O O . ARG A 1 89 ? -1.886 14.128 16.201 1.00 83.62 89 ARG A O 1
ATOM 704 N N . ASP A 1 90 ? -1.973 15.953 17.524 1.00 86.31 90 ASP A N 1
ATOM 705 C CA . ASP A 1 90 ? -0.570 15.889 17.935 1.00 86.31 90 ASP A CA 1
ATOM 706 C C . ASP A 1 90 ? -0.320 14.692 18.857 1.00 86.31 90 ASP A C 1
ATOM 708 O O . ASP A 1 90 ? 0.693 14.010 18.723 1.00 86.31 90 ASP A O 1
ATOM 712 N N . GLU A 1 91 ? -1.280 14.370 19.725 1.00 87.50 91 GLU A N 1
ATOM 713 C CA . GLU A 1 91 ? -1.238 13.182 20.580 1.00 87.50 91 GLU A CA 1
ATOM 714 C C . GLU A 1 91 ? -1.243 11.893 19.754 1.00 87.50 91 GLU A C 1
ATOM 716 O O . GLU A 1 91 ? -0.402 11.021 19.970 1.00 87.50 91 GLU A O 1
ATOM 721 N N . ILE A 1 92 ? -2.122 11.800 18.748 1.00 84.94 92 ILE A N 1
ATOM 722 C CA . ILE A 1 92 ? -2.163 10.660 17.824 1.00 84.94 92 ILE A CA 1
ATOM 723 C C . ILE A 1 92 ? -0.846 10.553 17.053 1.00 84.94 92 ILE A C 1
ATOM 725 O O . ILE A 1 92 ? -0.313 9.455 16.901 1.00 84.94 92 ILE A O 1
ATOM 729 N N . TYR A 1 93 ? -0.299 11.674 16.572 1.00 79.44 93 TYR A N 1
ATOM 730 C CA . TYR A 1 93 ? 0.983 11.667 15.869 1.00 79.44 93 TYR A CA 1
ATOM 731 C C . TYR A 1 93 ? 2.109 11.137 16.753 1.00 79.44 93 TYR A C 1
ATOM 733 O O . TYR A 1 93 ? 2.864 10.267 16.322 1.00 79.44 93 TYR A O 1
ATOM 741 N N . ASN A 1 94 ? 2.194 11.623 17.990 1.00 83.56 94 ASN A N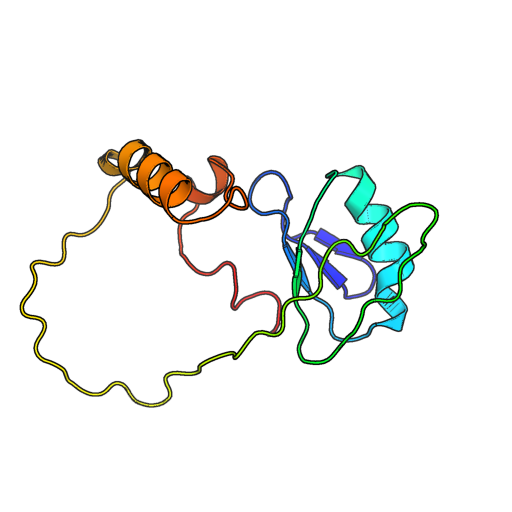 1
ATOM 742 C CA . ASN A 1 94 ? 3.202 11.183 18.944 1.00 83.56 94 ASN A CA 1
ATOM 743 C C . ASN A 1 94 ? 3.038 9.698 19.277 1.00 83.56 94 ASN A C 1
ATOM 745 O O . ASN A 1 94 ? 4.025 8.968 19.290 1.00 83.56 94 ASN A O 1
ATOM 749 N N . LEU A 1 95 ? 1.805 9.226 19.472 1.00 85.06 95 LEU A N 1
ATOM 750 C CA . LEU A 1 95 ? 1.533 7.813 19.718 1.00 85.06 95 LEU A CA 1
ATOM 751 C C . LEU A 1 95 ? 1.948 6.939 18.529 1.00 85.06 95 LEU A C 1
ATOM 753 O O . LEU A 1 95 ? 2.665 5.959 18.709 1.00 85.06 95 LEU A O 1
ATOM 757 N N . ILE A 1 96 ? 1.549 7.295 17.306 1.00 79.06 96 ILE A N 1
ATOM 758 C CA . ILE A 1 96 ? 1.937 6.536 16.110 1.00 79.06 96 ILE A CA 1
ATOM 759 C C . ILE A 1 96 ? 3.452 6.544 15.944 1.00 79.06 96 ILE A C 1
ATOM 761 O O . ILE A 1 96 ? 4.020 5.508 15.627 1.00 79.06 96 ILE A O 1
ATOM 765 N N . TRP A 1 97 ? 4.114 7.673 16.189 1.00 75.12 97 TRP A N 1
ATOM 766 C CA . TRP A 1 97 ? 5.570 7.755 16.127 1.00 75.12 97 TRP A CA 1
ATOM 767 C C . TRP A 1 97 ? 6.259 6.823 17.135 1.00 75.12 97 TRP A C 1
ATOM 769 O O . TRP A 1 97 ? 7.313 6.268 16.833 1.00 75.12 97 TRP A O 1
ATOM 779 N N . LEU A 1 98 ? 5.665 6.629 18.317 1.00 77.94 98 LEU A N 1
ATOM 780 C CA . LEU A 1 98 ? 6.178 5.709 19.335 1.00 77.94 98 LEU A CA 1
ATOM 781 C C . LEU A 1 98 ? 5.992 4.234 18.954 1.00 77.94 98 LEU A C 1
ATOM 783 O O . LEU A 1 98 ? 6.844 3.414 19.285 1.00 77.94 98 LEU A O 1
ATOM 787 N N . VAL A 1 99 ? 4.882 3.888 18.296 1.00 72.94 99 VAL A N 1
ATOM 788 C CA . VAL A 1 99 ? 4.473 2.484 18.093 1.00 72.94 99 VAL A CA 1
ATOM 789 C C . VAL A 1 99 ? 4.787 1.973 16.682 1.00 72.94 99 VAL A C 1
ATOM 791 O O . VAL A 1 99 ? 5.087 0.795 16.498 1.00 72.94 99 VAL A O 1
ATOM 794 N N . MET A 1 100 ? 4.754 2.843 15.673 1.00 65.62 100 MET A N 1
ATOM 795 C CA . MET A 1 100 ? 4.995 2.509 14.270 1.00 65.62 100 MET A CA 1
ATOM 796 C C . MET A 1 100 ? 6.319 3.126 13.816 1.00 65.62 100 MET A C 1
ATOM 798 O O . MET A 1 100 ? 6.486 4.343 13.811 1.00 65.62 100 MET A O 1
ATOM 802 N N . LEU A 1 101 ? 7.255 2.271 13.393 1.00 57.50 101 LEU A N 1
ATOM 803 C CA . LEU A 1 101 ? 8.631 2.605 12.999 1.00 57.50 101 LEU A CA 1
ATOM 804 C C . LEU A 1 101 ? 8.714 3.463 11.712 1.00 57.50 101 LEU A C 1
ATOM 806 O O . LEU A 1 101 ? 9.177 3.004 10.671 1.00 57.50 101 LEU A O 1
ATOM 810 N N . GLY A 1 102 ? 8.270 4.721 11.768 1.00 54.44 102 GLY A N 1
ATOM 811 C CA . GLY A 1 102 ? 8.621 5.771 10.801 1.00 54.44 102 GLY A CA 1
ATOM 812 C C . GLY A 1 102 ? 7.919 5.742 9.437 1.00 54.44 102 GLY A C 1
ATOM 813 O O . GLY A 1 102 ? 8.259 6.544 8.570 1.00 54.44 102 GLY A O 1
ATOM 814 N N . THR A 1 103 ? 6.930 4.871 9.218 1.00 58.28 103 THR A N 1
ATOM 815 C CA . THR A 1 103 ? 6.217 4.770 7.924 1.00 58.28 103 THR A CA 1
ATOM 816 C C . THR A 1 103 ? 5.089 5.790 7.753 1.00 58.28 103 THR A C 1
ATOM 818 O O . THR A 1 103 ? 4.586 5.986 6.647 1.00 58.28 103 THR A O 1
ATOM 821 N N . THR A 1 104 ? 4.683 6.457 8.837 1.00 58.25 104 THR A N 1
ATOM 822 C CA . THR A 1 104 ? 3.542 7.379 8.845 1.00 58.25 104 THR A CA 1
ATOM 823 C C . THR A 1 104 ? 3.995 8.830 8.689 1.00 58.25 104 THR A C 1
ATOM 825 O O . THR A 1 104 ? 4.752 9.348 9.509 1.00 58.25 104 THR A O 1
ATOM 828 N N . ARG A 1 105 ? 3.506 9.520 7.649 1.00 66.69 105 ARG A N 1
ATOM 829 C CA . ARG A 1 105 ? 3.708 10.967 7.457 1.00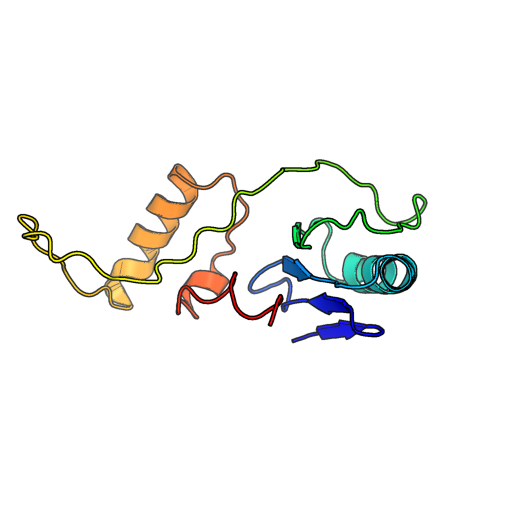 66.69 105 ARG A CA 1
ATOM 830 C C . ARG A 1 105 ? 2.662 11.759 8.249 1.00 66.69 105 ARG A C 1
ATOM 832 O O . ARG A 1 105 ? 1.513 11.336 8.354 1.00 66.69 105 ARG A O 1
ATOM 839 N N . LYS A 1 106 ? 3.026 12.952 8.743 1.00 63.69 106 LYS A N 1
ATOM 840 C CA . LYS A 1 106 ? 2.098 13.877 9.438 1.00 63.69 106 LYS A CA 1
ATOM 841 C C . LYS A 1 106 ? 0.829 14.167 8.628 1.00 63.69 106 LYS A C 1
ATOM 843 O O . LYS A 1 106 ? -0.251 14.304 9.196 1.00 63.69 106 LYS A O 1
ATOM 848 N N . GLU A 1 107 ? 0.956 14.222 7.306 1.00 64.44 107 GLU A N 1
ATOM 849 C CA . GLU A 1 107 ? -0.151 14.483 6.386 1.00 64.44 107 GLU A CA 1
ATOM 850 C C . GLU A 1 107 ? -1.193 13.354 6.363 1.00 64.44 107 GLU A C 1
ATOM 852 O O . GLU A 1 107 ? -2.376 13.643 6.202 1.00 64.44 107 GLU A O 1
ATOM 857 N N . LEU A 1 108 ? -0.817 12.094 6.630 1.00 59.91 108 LEU A N 1
ATOM 858 C CA . LEU A 1 108 ? -1.774 10.981 6.739 1.00 59.91 108 LEU A CA 1
ATOM 859 C C . LEU A 1 108 ? -2.838 11.258 7.812 1.00 59.91 108 LEU A C 1
ATOM 861 O O . LEU A 1 108 ? -4.016 10.962 7.624 1.00 59.91 108 LEU A O 1
ATOM 865 N N . LEU A 1 109 ? -2.443 11.908 8.910 1.00 59.34 109 LEU A N 1
ATOM 866 C CA . LEU A 1 109 ? -3.340 12.280 10.005 1.00 59.34 109 LEU A CA 1
ATOM 867 C C . LEU A 1 109 ? -4.258 13.454 9.674 1.00 59.34 109 LEU A C 1
ATOM 869 O O . LEU A 1 109 ? -5.218 13.711 10.400 1.00 59.34 109 LEU A O 1
ATOM 873 N N . LYS A 1 110 ? -3.999 14.207 8.600 1.00 53.91 110 LYS A N 1
ATOM 874 C CA . LYS A 1 110 ? -4.968 15.195 8.097 1.00 53.91 110 LYS A CA 1
ATOM 875 C C . LYS A 1 110 ? -6.144 14.522 7.398 1.00 53.91 110 LYS A C 1
ATOM 877 O O . LYS A 1 110 ? -7.233 15.083 7.410 1.00 53.91 110 LYS A O 1
ATOM 882 N N . TRP A 1 111 ? -5.935 13.315 6.878 1.00 45.81 111 TRP A N 1
ATOM 883 C CA . TRP A 1 111 ? -6.893 12.578 6.057 1.00 45.81 111 TRP A CA 1
ATOM 884 C C . TRP A 1 111 ? -7.378 11.281 6.704 1.00 45.81 111 TRP A C 1
ATOM 886 O O . TRP A 1 111 ? -7.928 10.448 5.990 1.00 45.81 111 TRP A O 1
ATOM 896 N N . ALA A 1 112 ? -7.160 11.094 8.014 1.00 42.75 112 ALA A N 1
ATOM 897 C CA . ALA A 1 112 ? -7.373 9.843 8.744 1.00 42.75 112 ALA A CA 1
ATOM 898 C C . ALA A 1 112 ? -8.831 9.344 8.707 1.00 42.75 112 ALA A C 1
ATOM 900 O O . ALA A 1 112 ? -9.574 9.405 9.678 1.00 42.75 112 ALA A O 1
ATOM 901 N N . THR A 1 113 ? -9.214 8.774 7.572 1.00 36.78 113 THR A N 1
ATOM 902 C CA . THR A 1 113 ? -9.953 7.524 7.513 1.00 36.78 113 THR A CA 1
ATOM 903 C C . THR A 1 113 ? -8.874 6.451 7.424 1.00 36.78 113 THR A C 1
ATOM 905 O O . THR A 1 113 ? -8.074 6.460 6.486 1.00 36.78 113 THR A O 1
ATOM 908 N N . ILE A 1 114 ? -8.804 5.553 8.405 1.00 43.53 114 ILE A N 1
ATOM 909 C CA . ILE A 1 114 ? -7.889 4.400 8.434 1.00 43.53 114 ILE A CA 1
ATOM 910 C C . ILE A 1 114 ? -8.351 3.397 7.356 1.00 43.53 114 ILE A C 1
ATOM 912 O O . ILE A 1 114 ? -8.901 2.343 7.634 1.00 43.53 114 ILE A O 1
ATOM 916 N N . SER A 1 115 ? -8.211 3.776 6.085 1.00 41.47 115 SER A N 1
ATOM 917 C CA . SER A 1 115 ? -8.638 3.017 4.902 1.00 41.47 115 SER A CA 1
ATOM 918 C C . SER A 1 115 ? -7.508 2.928 3.865 1.00 41.47 115 SER A C 1
ATOM 920 O O . SER A 1 115 ? -7.765 2.679 2.686 1.00 41.47 115 SER A O 1
ATOM 922 N N . ALA A 1 116 ? -6.255 3.153 4.269 1.00 43.53 116 ALA A N 1
ATOM 923 C CA . ALA A 1 116 ? -5.122 3.156 3.344 1.00 43.53 116 ALA A CA 1
ATOM 924 C C . ALA A 1 116 ? -4.696 1.743 2.896 1.00 43.53 116 ALA A C 1
ATOM 926 O O . ALA A 1 116 ? -4.099 1.604 1.839 1.00 43.53 116 ALA A O 1
ATOM 927 N N . PHE A 1 117 ? -5.032 0.684 3.638 1.00 43.41 117 PHE A N 1
ATOM 928 C CA . PHE A 1 117 ? -4.584 -0.671 3.285 1.00 43.41 117 PHE A CA 1
ATOM 929 C C . PHE A 1 117 ? -5.555 -1.438 2.373 1.00 43.41 117 PHE A C 1
ATOM 931 O O . PHE A 1 117 ? -5.116 -2.229 1.549 1.00 43.41 117 PHE A O 1
ATOM 938 N N . LEU A 1 118 ? -6.865 -1.176 2.455 1.00 40.62 118 LEU A N 1
ATOM 939 C CA . LEU A 1 118 ? -7.883 -1.970 1.744 1.00 40.62 118 LEU A CA 1
ATOM 940 C C . LEU A 1 118 ? -8.170 -1.516 0.302 1.00 40.62 118 LEU A C 1
ATOM 942 O O . LEU A 1 118 ? -8.715 -2.296 -0.471 1.00 40.62 118 LEU A O 1
ATOM 946 N N . LYS A 1 119 ? -7.825 -0.277 -0.076 1.00 47.97 119 LYS A N 1
ATOM 947 C CA . LYS A 1 119 ? -8.222 0.307 -1.375 1.00 47.97 119 LYS A CA 1
ATOM 948 C C . LYS A 1 119 ? -7.270 0.042 -2.543 1.00 47.97 119 LYS A C 1
ATOM 950 O O . LYS A 1 119 ? -7.620 0.407 -3.659 1.00 47.97 119 LYS A O 1
ATOM 955 N N . ILE A 1 120 ? -6.070 -0.499 -2.316 1.00 50.06 120 ILE A N 1
ATOM 956 C CA . ILE A 1 120 ? -5.125 -0.730 -3.425 1.00 50.06 120 ILE A CA 1
ATOM 957 C C . ILE A 1 120 ? -5.219 -2.158 -3.993 1.00 50.06 120 ILE A C 1
ATOM 959 O O . ILE A 1 120 ? -4.808 -2.375 -5.126 1.00 50.06 120 ILE A O 1
ATOM 963 N N . ILE A 1 121 ? -5.778 -3.116 -3.242 1.00 47.88 121 ILE A N 1
ATOM 964 C CA . ILE A 1 121 ? -5.851 -4.527 -3.669 1.00 47.88 121 ILE A CA 1
ATOM 965 C C . ILE A 1 121 ? -7.200 -4.874 -4.337 1.00 47.88 121 ILE A C 1
ATOM 967 O O . ILE A 1 121 ? -7.237 -5.797 -5.140 1.00 47.88 121 ILE A O 1
ATOM 971 N N . ASN A 1 122 ? -8.276 -4.109 -4.086 1.00 44.03 122 ASN A N 1
ATOM 972 C CA . ASN A 1 122 ? -9.609 -4.312 -4.687 1.00 44.03 122 ASN A CA 1
ATOM 973 C C . ASN A 1 122 ? -10.020 -3.162 -5.610 1.00 44.03 122 ASN A C 1
ATOM 975 O O . ASN A 1 122 ? -9.934 -1.995 -5.160 1.00 44.03 122 ASN A O 1
#

pLDDT: mean 83.25, std 16.36, range [36.78, 97.25]

Organism: NCBI:txid504487

Secondary structure (DSSP, 8-state):
-EEETTEEE--TTT--EEE-S-GGGHHHHHHHHTTT-S--EEE-SS------TTT---------------SPPP----S------GGGHHHHHHHHHHHS-S---GGGGGS--S-TTTTTT-

Sequence (122 aa):
MIEYDGVKFYNPEICPFGAFTDASKTEEALTAYSKLTDNFFLVSENGIPTVNTDTVALNRKIEGCQMVLNQLIEQEITETIVPLTSFHRDEIYNLIWLVMLGTTRKELLKWATISAFLKIIN

Radius of gyration: 17.08 Å; chains: 1; bounding box: 41×32×45 Å

Foldseek 3Di:
DDDFPQWDADQVLQAQEIEDADQVRVAVVVQVSCVRDVDHYYDYDPDDHDYDCVRDDDPDDDDDDDDDCPDDDDDDDPDDDDDDDPVCLVVVVVVCVVVPPPRGHSNNSVVPPVCVPPPRHD